Protein AF-A0A926SYJ4-F1 (afdb_monomer)

Foldseek 3Di:
DDLVVVCVVVVHDSVLSVVQVVVCVPPVDSPDDDDDDPDDDPPPPCVVVLVVLCVVPVPDDLVVSQVVCCVPVVDHDDSVRRD

Sequence (83 aa):
MSIRKVATSFGVSKSLSQKLLKQQQPDGNLQPKQMGKPQFSHLTNP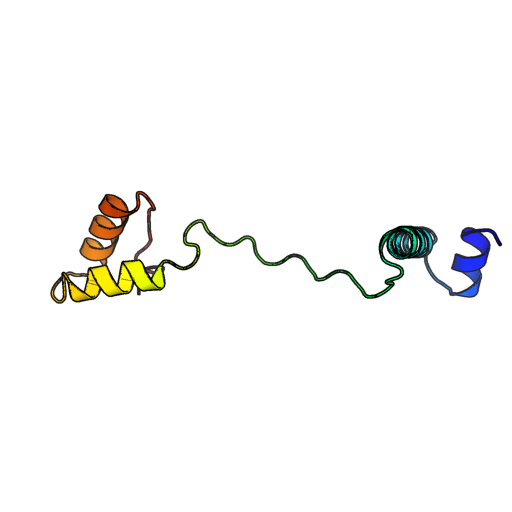EPEVKALVTEHPDATRVELCELFTQNTGNWVTRTAMC

pLDDT: mean 85.77, std 8.3, range [63.62, 96.25]

Structure (mmCIF, N/CA/C/O backbone):
data_AF-A0A926SYJ4-F1
#
_entry.id   AF-A0A926SYJ4-F1
#
loop_
_atom_site.group_PDB
_atom_site.id
_atom_site.type_symbol
_atom_site.label_atom_id
_atom_site.label_alt_id
_atom_site.label_comp_id
_atom_site.label_asym_id
_atom_site.label_entity_id
_atom_site.label_seq_id
_atom_site.pdbx_PDB_ins_code
_atom_site.Cartn_x
_atom_site.Cartn_y
_atom_site.Cartn_z
_atom_site.occupancy
_atom_site.B_iso_or_equiv
_atom_site.auth_seq_id
_atom_site.auth_comp_id
_atom_site.auth_asym_id
_atom_site.auth_atom_id
_atom_site.pdbx_PDB_model_num
ATOM 1 N N . MET A 1 1 ? 23.537 -0.867 -36.745 1.00 70.81 1 MET A N 1
ATOM 2 C CA . MET A 1 1 ? 22.620 -2.017 -36.951 1.00 70.81 1 MET A CA 1
ATOM 3 C C . MET A 1 1 ? 21.173 -1.551 -36.843 1.00 70.81 1 MET A C 1
ATOM 5 O O . MET A 1 1 ? 20.910 -0.659 -36.051 1.00 70.81 1 MET A O 1
ATOM 9 N N . SER A 1 2 ? 20.237 -2.117 -37.614 1.00 91.12 2 SER A N 1
ATOM 10 C CA . SER A 1 2 ? 18.810 -1.784 -37.468 1.00 91.12 2 SER A CA 1
ATOM 11 C C . SER A 1 2 ? 18.166 -2.599 -36.342 1.00 91.12 2 SER A C 1
ATOM 13 O O . SER A 1 2 ? 18.546 -3.746 -36.110 1.00 91.12 2 SER A O 1
ATOM 15 N N . ILE A 1 3 ? 17.146 -2.044 -35.680 1.00 91.06 3 ILE A N 1
ATOM 16 C CA . ILE A 1 3 ? 16.449 -2.710 -34.561 1.00 91.06 3 ILE A CA 1
ATOM 17 C C . ILE A 1 3 ? 15.852 -4.063 -34.986 1.00 91.06 3 ILE A C 1
ATOM 19 O O . ILE A 1 3 ? 15.840 -5.007 -34.207 1.00 91.06 3 ILE A O 1
ATOM 23 N N . ARG A 1 4 ? 15.402 -4.189 -36.244 1.00 91.88 4 ARG A N 1
ATOM 24 C CA . ARG A 1 4 ? 14.895 -5.460 -36.790 1.00 91.88 4 ARG A CA 1
ATOM 25 C C . ARG A 1 4 ? 15.986 -6.531 -36.894 1.00 91.88 4 ARG A C 1
ATOM 27 O O . ARG A 1 4 ? 15.715 -7.687 -36.585 1.00 91.88 4 ARG A O 1
ATOM 34 N N . LYS A 1 5 ? 17.205 -6.153 -37.301 1.00 95.00 5 LYS A N 1
ATOM 35 C CA . LYS A 1 5 ? 18.345 -7.083 -37.365 1.00 95.00 5 LYS A CA 1
ATOM 36 C C . LYS A 1 5 ? 18.706 -7.583 -35.967 1.00 95.00 5 LYS A C 1
ATOM 38 O O . LYS A 1 5 ? 18.804 -8.784 -35.778 1.00 95.00 5 LYS A O 1
ATOM 43 N N . VAL A 1 6 ? 18.778 -6.677 -34.990 1.00 94.06 6 VAL A N 1
ATOM 44 C CA . VAL A 1 6 ? 19.024 -7.020 -33.578 1.00 94.06 6 VAL A CA 1
ATOM 45 C C . VAL A 1 6 ? 17.949 -7.972 -33.047 1.00 94.06 6 VAL A C 1
ATOM 47 O O . VAL A 1 6 ? 18.276 -9.025 -32.517 1.00 94.06 6 VAL A O 1
ATOM 50 N N . ALA A 1 7 ? 16.669 -7.655 -33.254 1.00 95.56 7 ALA A N 1
ATOM 51 C CA . ALA A 1 7 ? 15.563 -8.506 -32.817 1.00 95.56 7 ALA A CA 1
ATOM 52 C C . ALA A 1 7 ? 15.660 -9.933 -33.391 1.00 95.56 7 ALA A C 1
ATOM 54 O O . ALA A 1 7 ? 15.488 -10.903 -32.661 1.00 95.56 7 ALA A O 1
ATOM 55 N N . THR A 1 8 ? 16.023 -10.054 -34.672 1.00 95.56 8 THR A N 1
ATOM 56 C CA . THR A 1 8 ? 16.206 -11.350 -35.348 1.00 95.56 8 THR A CA 1
ATOM 57 C C . THR A 1 8 ? 17.402 -12.121 -34.785 1.00 95.56 8 THR A C 1
ATOM 59 O O . THR A 1 8 ? 17.273 -13.304 -34.496 1.00 95.56 8 THR A O 1
ATOM 62 N N . SER A 1 9 ? 18.545 -11.458 -34.572 1.00 95.88 9 SER A N 1
ATOM 63 C CA . SER A 1 9 ? 19.754 -12.083 -34.014 1.00 95.88 9 SER A CA 1
ATOM 64 C C . SER A 1 9 ? 19.547 -12.649 -32.609 1.00 95.88 9 SER A C 1
ATOM 66 O O . SER A 1 9 ? 20.146 -13.663 -32.274 1.00 95.88 9 SER A O 1
ATOM 68 N N . PHE A 1 10 ? 18.698 -12.010 -31.802 1.00 93.38 10 PHE A N 1
ATOM 69 C CA . PHE A 1 10 ? 18.385 -12.451 -30.440 1.00 93.38 10 PHE A CA 1
ATOM 70 C C . PHE A 1 10 ? 17.088 -13.271 -30.339 1.00 93.38 10 PHE A C 1
ATOM 72 O O . PHE A 1 10 ? 16.710 -13.660 -29.239 1.00 93.38 10 PHE A O 1
ATOM 79 N N . GLY A 1 11 ? 16.385 -13.520 -31.452 1.00 95.69 11 GLY A N 1
ATOM 80 C CA . GLY A 1 11 ? 15.120 -14.266 -31.453 1.00 95.69 11 GLY A CA 1
ATOM 81 C C . GLY A 1 11 ? 13.989 -13.593 -30.664 1.00 95.69 11 GLY A C 1
ATOM 82 O O . GLY A 1 11 ? 13.085 -14.268 -30.180 1.00 95.69 11 GLY A O 1
ATOM 83 N N . VAL A 1 12 ? 14.029 -12.267 -30.508 1.00 96.12 12 VAL A N 1
ATOM 84 C CA . VAL A 1 12 ? 13.046 -11.495 -29.734 1.00 96.12 12 VAL A CA 1
ATOM 85 C C . VAL A 1 12 ? 12.141 -10.659 -30.631 1.00 96.12 12 VAL A C 1
ATOM 87 O O . VAL A 1 12 ? 12.435 -10.382 -31.794 1.00 96.12 12 VAL A O 1
ATOM 90 N N . SER A 1 13 ? 11.025 -10.188 -30.078 1.00 96.25 13 SER A N 1
ATOM 91 C CA . SER A 1 13 ? 10.149 -9.264 -30.791 1.00 96.25 13 SER A CA 1
ATOM 92 C C . SER A 1 13 ? 10.802 -7.887 -30.961 1.00 96.25 13 SER A C 1
ATOM 94 O O . SER A 1 13 ? 11.494 -7.372 -30.078 1.00 96.25 13 SER A O 1
ATOM 96 N N . LYS A 1 14 ? 10.507 -7.226 -32.088 1.00 95.44 14 LYS A N 1
ATOM 97 C CA . LYS A 1 14 ? 10.936 -5.839 -32.345 1.00 95.44 14 LYS A CA 1
ATOM 98 C C . LYS A 1 14 ? 10.518 -4.898 -31.206 1.00 95.44 14 LYS A C 1
ATOM 100 O O . LYS A 1 14 ? 11.277 -4.002 -30.845 1.00 95.44 14 LYS A O 1
ATOM 105 N N . SER A 1 15 ? 9.313 -5.082 -30.664 1.00 95.81 15 SER A N 1
ATOM 106 C CA . SER A 1 15 ? 8.768 -4.239 -29.597 1.00 95.81 15 SER A CA 1
ATOM 107 C C . SER A 1 15 ? 9.556 -4.377 -28.295 1.00 95.81 15 SER A C 1
ATOM 109 O O . SER A 1 15 ? 9.786 -3.364 -27.637 1.00 95.81 15 SER A O 1
ATOM 111 N N . LEU A 1 16 ? 10.033 -5.579 -27.949 1.00 94.44 16 LEU A N 1
ATOM 112 C CA . LEU A 1 16 ? 10.900 -5.782 -26.787 1.00 94.44 16 LEU A CA 1
ATOM 113 C C . LEU A 1 16 ? 12.243 -5.069 -26.972 1.00 94.44 16 LEU A C 1
ATOM 115 O O . LEU A 1 16 ? 12.634 -4.291 -26.105 1.00 94.44 16 LEU A O 1
ATOM 119 N N . SER A 1 17 ? 12.906 -5.243 -28.121 1.00 94.19 17 SER A N 1
ATOM 120 C CA . SER A 1 17 ? 14.168 -4.542 -28.409 1.00 94.19 17 SER A CA 1
ATOM 121 C C . SER A 1 17 ? 14.003 -3.020 -28.343 1.00 94.19 17 SER A C 1
ATOM 123 O O . SER A 1 17 ? 14.854 -2.323 -27.800 1.00 94.19 17 SER A O 1
ATOM 125 N N . GLN A 1 18 ? 12.884 -2.489 -28.848 1.00 94.00 18 GLN A N 1
ATOM 126 C CA . GLN A 1 18 ? 12.571 -1.061 -28.746 1.00 94.00 18 GLN A CA 1
ATOM 127 C C . GLN A 1 18 ? 12.352 -0.603 -27.300 1.00 94.00 18 GLN A C 1
ATOM 129 O O . GLN A 1 18 ? 12.812 0.479 -26.942 1.00 94.00 18 GLN A O 1
ATOM 134 N N . LYS A 1 19 ? 11.657 -1.393 -26.471 1.00 92.00 19 LYS A N 1
ATOM 135 C CA . LYS A 1 19 ? 11.444 -1.074 -25.051 1.00 92.00 19 LYS A CA 1
ATOM 136 C C . LYS A 1 19 ? 12.762 -1.046 -24.278 1.00 92.00 19 LYS A C 1
ATOM 138 O O . LYS A 1 19 ? 12.993 -0.087 -23.553 1.00 92.00 19 LYS A O 1
ATOM 143 N N . LEU A 1 20 ? 13.630 -2.037 -24.483 1.00 91.75 20 LEU A N 1
ATOM 144 C CA . LEU A 1 20 ? 14.939 -2.107 -23.827 1.00 91.75 20 LEU A CA 1
ATOM 145 C C . LEU A 1 20 ? 15.835 -0.924 -24.214 1.00 91.75 20 LEU A C 1
ATOM 147 O O . LEU A 1 20 ? 16.397 -0.281 -23.337 1.00 91.75 20 LEU A O 1
ATOM 151 N N . LEU A 1 21 ? 15.885 -0.559 -25.501 1.00 91.88 21 LEU A N 1
ATOM 152 C CA . LEU A 1 21 ? 16.632 0.623 -25.953 1.00 91.88 21 LEU A CA 1
ATOM 153 C C . LEU A 1 21 ? 16.115 1.916 -25.312 1.00 91.88 21 LEU A C 1
ATOM 155 O O . LEU A 1 21 ? 16.906 2.746 -24.872 1.00 91.88 21 LEU A O 1
ATOM 159 N N . LYS A 1 22 ? 14.789 2.079 -25.227 1.00 90.56 22 LYS A N 1
ATOM 160 C CA . LYS A 1 22 ? 14.174 3.233 -24.556 1.00 90.56 22 LYS A CA 1
ATOM 161 C C . LYS A 1 22 ? 14.450 3.259 -23.056 1.00 90.56 22 LYS A C 1
ATOM 163 O O . LYS A 1 22 ? 14.503 4.338 -22.488 1.00 90.56 22 LYS A O 1
ATOM 168 N N . GLN A 1 23 ? 14.590 2.100 -22.420 1.00 89.69 23 GLN A N 1
ATOM 169 C CA . GLN A 1 23 ? 14.907 2.003 -20.999 1.00 89.69 23 GLN A CA 1
ATOM 170 C C . GLN A 1 23 ? 16.392 2.279 -20.714 1.00 89.69 23 GLN A C 1
ATOM 172 O O . GLN A 1 23 ? 16.723 2.899 -19.711 1.00 89.69 23 GLN A O 1
ATOM 177 N N . GLN A 1 24 ? 17.281 1.883 -21.627 1.00 89.50 24 GLN A N 1
ATOM 178 C CA . GLN A 1 24 ? 18.719 2.122 -21.518 1.00 89.50 24 GLN A CA 1
ATOM 179 C C . GLN A 1 24 ? 19.097 3.606 -21.651 1.00 89.50 24 GLN A C 1
ATOM 181 O O . GLN A 1 24 ? 20.042 4.045 -21.008 1.00 89.50 24 GLN A O 1
ATOM 186 N N . GLN A 1 25 ? 18.392 4.373 -22.490 1.00 85.31 25 GLN A N 1
ATOM 187 C CA . GLN A 1 25 ? 18.694 5.789 -22.753 1.00 85.31 25 GLN A CA 1
ATOM 188 C C . GLN A 1 25 ? 18.698 6.697 -21.506 1.00 85.31 25 GLN A C 1
ATOM 190 O O . GLN A 1 25 ? 19.649 7.461 -21.370 1.00 85.31 25 GLN A O 1
ATOM 195 N N . PRO A 1 26 ? 17.680 6.658 -20.623 1.00 81.56 26 PRO A N 1
ATOM 196 C CA . PRO A 1 26 ? 17.646 7.517 -19.441 1.00 81.56 26 PRO A CA 1
ATOM 197 C C . PRO A 1 26 ? 18.542 7.020 -18.300 1.00 81.56 26 PRO A C 1
ATOM 199 O O . PRO A 1 26 ? 19.268 7.814 -17.714 1.00 81.56 26 PRO A O 1
ATOM 202 N N . ASP A 1 27 ? 18.516 5.717 -18.001 1.00 71.31 27 ASP A N 1
ATOM 203 C CA . ASP A 1 27 ? 19.038 5.193 -16.730 1.00 71.31 27 ASP A CA 1
ATOM 204 C C . ASP A 1 27 ? 20.308 4.343 -16.898 1.00 71.31 27 ASP A C 1
ATOM 206 O O . ASP A 1 27 ? 20.880 3.874 -15.916 1.00 71.31 27 ASP A O 1
ATOM 210 N N . GLY A 1 28 ? 20.701 4.025 -18.140 1.00 85.38 28 GLY A N 1
ATOM 211 C CA . GLY A 1 28 ? 21.721 3.007 -18.432 1.00 85.38 28 GLY A CA 1
ATOM 212 C C . GLY A 1 28 ? 21.339 1.596 -17.960 1.00 85.38 28 GLY A C 1
ATOM 213 O O . GLY A 1 28 ? 22.124 0.660 -18.097 1.00 85.38 28 GLY A O 1
ATOM 214 N N . ASN A 1 29 ? 20.132 1.432 -17.413 1.00 85.94 29 ASN A N 1
ATOM 215 C CA . ASN A 1 29 ? 19.701 0.252 -16.690 1.00 85.94 29 ASN A CA 1
ATOM 216 C C . ASN A 1 29 ? 18.730 -0.589 -17.528 1.00 85.94 29 ASN A C 1
ATOM 218 O O . ASN A 1 29 ? 17.668 -0.127 -17.945 1.00 85.94 29 ASN A O 1
ATOM 222 N N . LEU A 1 30 ? 19.077 -1.859 -17.723 1.00 89.06 30 LEU A N 1
ATOM 223 C CA . LEU A 1 30 ? 18.251 -2.850 -18.420 1.00 89.06 30 LEU A CA 1
ATOM 224 C C . LEU A 1 30 ? 17.508 -3.797 -17.465 1.00 89.06 30 LEU A C 1
ATOM 226 O O . LEU A 1 30 ? 16.812 -4.699 -17.928 1.00 89.06 30 LEU A O 1
ATOM 230 N N . GLN A 1 31 ? 17.636 -3.606 -16.148 1.00 90.31 31 GLN A N 1
ATOM 231 C CA . GLN A 1 31 ? 16.892 -4.390 -15.165 1.00 90.31 31 GLN A CA 1
ATOM 232 C C . GLN A 1 31 ? 15.384 -4.193 -15.360 1.00 90.31 31 GLN A C 1
ATOM 234 O O . GLN A 1 31 ? 14.943 -3.062 -15.579 1.00 90.31 31 GLN A O 1
ATOM 239 N N . PRO A 1 32 ? 14.567 -5.254 -15.279 1.00 88.12 32 PRO A N 1
ATOM 240 C CA . PRO A 1 32 ? 13.121 -5.119 -15.370 1.00 88.12 32 PRO A CA 1
ATOM 241 C C . PRO A 1 32 ? 12.594 -4.085 -14.372 1.00 88.12 32 PRO A C 1
ATOM 243 O O . PRO A 1 32 ? 13.017 -4.045 -13.215 1.00 88.12 32 PRO A O 1
ATOM 246 N N . LYS A 1 33 ? 11.645 -3.253 -14.808 1.00 85.44 33 LYS A N 1
ATOM 247 C CA . LYS A 1 33 ? 10.940 -2.360 -13.885 1.00 85.44 33 LYS A CA 1
ATOM 248 C C . LYS A 1 33 ? 10.184 -3.195 -12.859 1.00 85.44 33 LYS A C 1
ATOM 250 O O . LYS A 1 33 ? 9.615 -4.232 -13.204 1.00 85.44 33 LYS A O 1
ATOM 255 N N . GLN A 1 34 ? 10.158 -2.719 -11.615 1.00 83.94 34 GLN A N 1
ATOM 256 C CA . GLN A 1 34 ? 9.341 -3.342 -10.581 1.00 83.94 34 GLN A CA 1
ATOM 257 C C . GLN A 1 34 ? 7.890 -3.414 -11.062 1.00 83.94 34 GLN A C 1
ATOM 259 O O . GLN A 1 34 ? 7.357 -2.444 -11.608 1.00 83.94 34 GLN A O 1
ATOM 264 N N . MET A 1 35 ? 7.267 -4.579 -10.883 1.00 83.94 35 MET A N 1
ATOM 265 C CA . MET A 1 35 ? 5.834 -4.722 -11.108 1.00 83.94 35 MET A CA 1
ATOM 266 C C . MET A 1 35 ? 5.074 -3.704 -10.256 1.00 83.94 35 MET A C 1
ATOM 268 O O . MET A 1 35 ? 5.496 -3.375 -9.145 1.00 83.94 35 MET A O 1
ATOM 272 N N . GLY A 1 36 ? 3.959 -3.202 -10.794 1.00 83.44 36 GLY A N 1
ATOM 273 C CA . GLY A 1 36 ? 3.105 -2.261 -10.079 1.00 83.44 36 GLY A CA 1
ATOM 274 C C . GLY A 1 36 ? 2.729 -2.817 -8.707 1.00 83.44 36 GLY A C 1
ATOM 275 O O . GLY A 1 36 ? 2.288 -3.962 -8.598 1.00 83.44 36 GLY A O 1
ATOM 276 N N . LYS A 1 37 ? 2.936 -2.011 -7.662 1.00 78.19 37 LYS A N 1
ATOM 277 C CA . LYS A 1 37 ? 2.449 -2.329 -6.319 1.00 78.19 37 LYS A CA 1
ATOM 278 C C . LYS A 1 37 ? 0.916 -2.283 -6.317 1.00 78.19 37 LYS A C 1
ATOM 280 O O . LYS A 1 37 ? 0.348 -1.526 -7.111 1.00 78.19 37 LYS A O 1
ATOM 285 N N . PRO A 1 38 ? 0.243 -3.050 -5.440 1.00 76.38 38 PRO A N 1
ATOM 286 C CA . PRO A 1 38 ? -1.181 -2.854 -5.220 1.00 76.38 38 PRO A CA 1
ATOM 287 C C . PRO A 1 38 ? -1.433 -1.390 -4.854 1.00 76.38 38 PRO A C 1
ATOM 289 O O . PRO A 1 38 ? -0.655 -0.775 -4.121 1.00 76.38 38 PRO A O 1
ATOM 292 N N . GLN A 1 39 ? -2.503 -0.826 -5.402 1.00 72.31 39 GLN A N 1
ATOM 293 C CA . GLN A 1 39 ? -2.939 0.512 -5.041 1.00 72.31 39 GLN A CA 1
ATOM 294 C C . GLN A 1 39 ? -3.360 0.475 -3.569 1.00 72.31 39 GLN A C 1
ATOM 296 O O . GLN A 1 39 ? -4.307 -0.225 -3.213 1.00 72.31 39 GLN A O 1
ATOM 301 N N . PHE A 1 40 ? -2.606 1.160 -2.707 1.00 63.75 40 PHE A N 1
ATOM 302 C CA . PHE A 1 40 ? -2.926 1.224 -1.286 1.00 63.75 40 PHE A CA 1
ATOM 303 C C . PHE A 1 40 ? -4.288 1.897 -1.103 1.00 63.75 40 PHE A C 1
ATOM 305 O O . PHE A 1 40 ? -4.582 2.918 -1.728 1.00 63.75 40 PHE A O 1
ATOM 312 N N . SER A 1 41 ? -5.129 1.301 -0.260 1.00 69.44 41 SER A N 1
ATOM 313 C CA . SER A 1 41 ? -6.379 1.914 0.179 1.00 69.44 41 SER A CA 1
ATOM 314 C C . SER A 1 41 ? -6.106 3.214 0.939 1.00 69.44 41 SER A C 1
ATOM 316 O O . SER A 1 41 ? -5.047 3.364 1.545 1.00 69.44 41 SER A O 1
ATOM 318 N N . HIS A 1 42 ? -7.095 4.113 0.984 1.00 65.06 42 HIS A N 1
ATOM 319 C CA . HIS A 1 42 ? -7.035 5.395 1.709 1.00 65.06 42 HIS A CA 1
ATOM 320 C C . HIS A 1 42 ? -6.615 5.276 3.187 1.00 65.06 42 HIS A C 1
ATOM 322 O O . HIS A 1 42 ? -6.120 6.237 3.765 1.00 65.06 42 HIS A O 1
ATOM 328 N N . LEU A 1 43 ? -6.725 4.085 3.776 1.00 69.56 43 LEU A N 1
ATOM 329 C CA . LEU A 1 43 ? -6.168 3.725 5.078 1.00 69.56 43 LEU A CA 1
ATOM 330 C C . LEU A 1 43 ? -4.657 3.465 4.973 1.00 69.56 43 LEU A C 1
ATOM 332 O O . LEU A 1 43 ? -4.185 2.342 5.154 1.00 69.56 43 LEU A O 1
ATOM 336 N N . THR A 1 44 ? -3.886 4.495 4.625 1.00 63.62 44 THR A N 1
ATOM 337 C CA . THR A 1 44 ? -2.426 4.367 4.563 1.00 63.62 44 THR A CA 1
ATOM 338 C C . THR A 1 44 ? -1.872 4.413 5.985 1.00 63.62 44 THR A C 1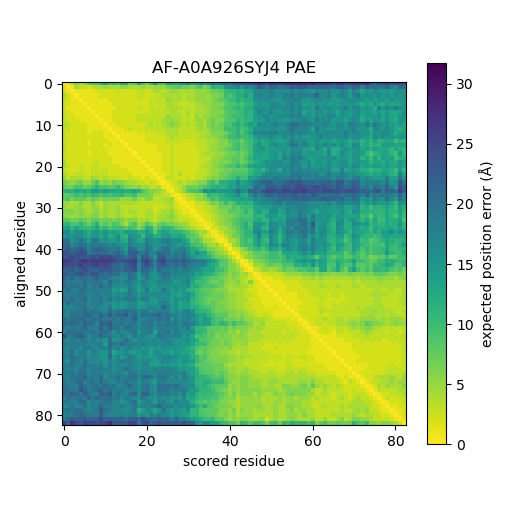
ATOM 340 O O . THR A 1 44 ? -1.610 5.481 6.521 1.00 63.62 44 THR A O 1
ATOM 343 N N . ASN A 1 45 ? -1.693 3.235 6.584 1.00 66.12 45 ASN A N 1
ATOM 344 C CA . ASN A 1 45 ? -1.048 3.034 7.882 1.00 66.12 45 ASN A CA 1
ATOM 345 C C . ASN A 1 45 ? -1.754 3.693 9.099 1.00 66.12 45 A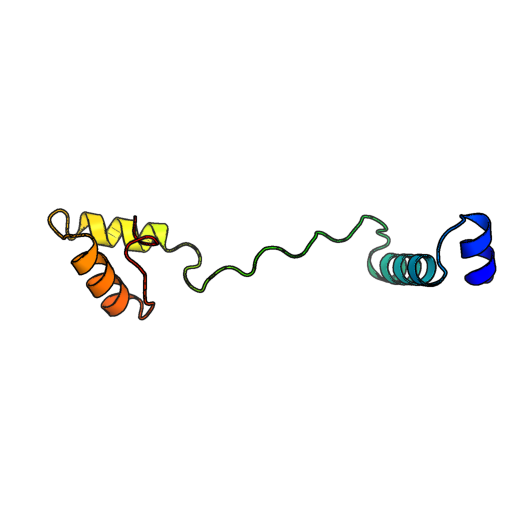SN A C 1
ATOM 347 O O . ASN A 1 45 ? -1.114 4.448 9.828 1.00 66.12 45 ASN A O 1
ATOM 351 N N . PRO A 1 46 ? -3.048 3.403 9.363 1.00 71.19 46 PRO A N 1
ATOM 352 C CA . PRO A 1 46 ? -3.788 3.962 10.502 1.00 71.19 46 PRO A CA 1
ATOM 353 C C . PRO A 1 46 ? -3.418 3.326 11.856 1.00 71.19 46 PRO A C 1
ATOM 355 O O . PRO A 1 46 ? -4.005 3.674 12.876 1.00 71.19 46 PRO A O 1
ATOM 358 N N . GLU A 1 47 ? -2.455 2.396 11.902 1.00 76.44 47 GLU A N 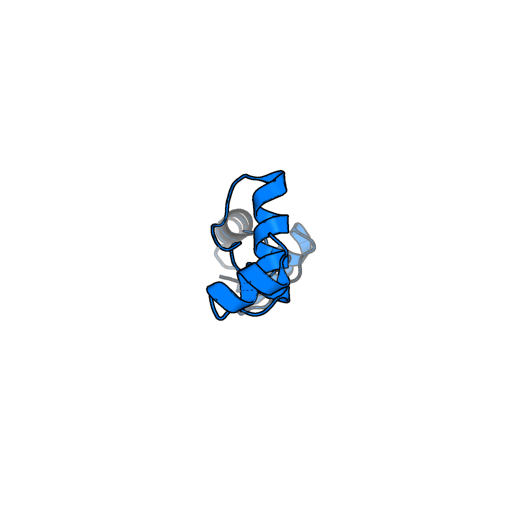1
ATOM 359 C CA . GLU A 1 47 ? -2.044 1.700 13.129 1.00 76.44 47 GLU A CA 1
ATOM 360 C C . GLU A 1 47 ? -1.803 2.603 14.355 1.00 76.44 47 GLU A C 1
ATOM 362 O O . GLU A 1 47 ? -2.254 2.220 15.437 1.00 76.44 47 GLU A O 1
ATOM 367 N N . PRO A 1 48 ? -1.118 3.764 14.265 1.00 82.50 48 PRO A N 1
ATOM 368 C CA . PRO A 1 48 ? -0.916 4.612 15.438 1.00 82.50 48 PRO A CA 1
ATOM 369 C C . PRO A 1 48 ? -2.216 5.274 15.915 1.00 82.50 48 PRO A C 1
ATOM 371 O O . PRO A 1 48 ? -2.451 5.327 17.120 1.00 82.50 48 PRO A O 1
ATOM 374 N N . GLU A 1 49 ? -3.077 5.720 14.996 1.00 82.69 49 GLU A N 1
ATOM 375 C CA . GLU A 1 49 ? -4.370 6.336 15.326 1.00 82.69 49 GLU A CA 1
ATOM 376 C C . GLU A 1 49 ? -5.314 5.318 15.968 1.00 82.69 49 GLU A C 1
ATOM 378 O O . GLU A 1 49 ? -5.913 5.586 17.007 1.00 82.69 49 GLU A O 1
ATOM 383 N N . VAL A 1 50 ? -5.390 4.110 15.402 1.00 85.19 50 VAL A N 1
ATOM 384 C CA . VAL A 1 50 ? -6.242 3.038 15.930 1.00 85.19 50 VAL A CA 1
ATOM 385 C C . VAL A 1 50 ? -5.758 2.575 17.306 1.00 85.19 50 VAL A C 1
ATOM 387 O O . VAL A 1 50 ? -6.576 2.365 18.199 1.00 85.19 50 VAL A O 1
ATOM 390 N N . LYS A 1 51 ? -4.440 2.464 17.528 1.00 86.56 51 LYS A N 1
ATOM 391 C CA . LYS A 1 51 ? -3.886 2.123 18.851 1.00 86.56 51 LYS A CA 1
ATOM 392 C C . LYS A 1 51 ? -4.210 3.180 19.904 1.00 86.56 51 LYS A C 1
ATOM 394 O O . LYS A 1 51 ? -4.544 2.815 21.031 1.00 86.56 51 LYS A O 1
ATOM 399 N N . ALA A 1 52 ? -4.121 4.462 19.552 1.00 88.81 52 ALA A N 1
ATOM 400 C CA . ALA A 1 52 ? -4.495 5.546 20.453 1.00 88.81 52 ALA A CA 1
ATOM 401 C C . ALA A 1 52 ? -5.987 5.470 20.814 1.00 88.81 52 ALA A C 1
ATOM 403 O O . ALA A 1 52 ? -6.322 5.465 21.995 1.00 88.81 52 ALA A O 1
ATOM 404 N N . LEU A 1 53 ? -6.851 5.276 19.812 1.00 88.69 53 LEU A N 1
ATOM 405 C CA . LEU A 1 53 ? -8.301 5.163 19.982 1.00 88.69 53 LEU A CA 1
ATOM 406 C C . LEU A 1 53 ? -8.700 4.003 20.914 1.00 88.69 53 LEU A C 1
ATOM 408 O O . LEU A 1 53 ? -9.541 4.166 21.792 1.00 88.69 53 LEU A O 1
ATOM 412 N N . VAL A 1 54 ? -8.067 2.835 20.755 1.00 89.38 54 VAL A N 1
ATOM 413 C CA . VAL A 1 54 ? -8.312 1.656 21.610 1.00 89.38 54 VAL A CA 1
ATOM 414 C C . VAL A 1 54 ? -7.805 1.874 23.036 1.00 89.38 54 VAL A C 1
ATOM 416 O O . VAL A 1 54 ? -8.408 1.387 23.987 1.00 89.38 54 VAL A O 1
ATOM 419 N N . THR A 1 55 ? -6.705 2.611 23.202 1.00 90.31 55 THR A N 1
ATOM 420 C CA . THR A 1 55 ? -6.166 2.923 24.534 1.00 90.31 55 THR A CA 1
ATOM 421 C C . THR A 1 55 ? -7.057 3.919 25.280 1.00 90.31 55 THR A C 1
ATOM 423 O O . THR A 1 55 ? -7.211 3.811 26.493 1.00 90.31 55 THR A O 1
ATOM 426 N N . GLU A 1 56 ? -7.653 4.874 24.564 1.00 92.56 56 GLU A N 1
ATOM 427 C CA . GLU A 1 56 ? -8.587 5.860 25.121 1.00 92.56 56 GLU A CA 1
ATOM 428 C C . GLU A 1 56 ? -9.955 5.245 25.463 1.00 92.56 56 GLU A C 1
ATOM 430 O O . GLU A 1 56 ? -10.587 5.638 26.444 1.00 92.56 56 GLU A O 1
ATOM 435 N N . HIS A 1 57 ? -10.385 4.234 24.701 1.00 90.44 57 HIS A N 1
ATOM 436 C CA . HIS A 1 57 ? -11.674 3.562 24.867 1.00 90.44 57 HIS A CA 1
ATOM 437 C C . HIS A 1 57 ? -11.518 2.034 24.994 1.00 90.44 57 HIS A C 1
ATOM 439 O O . HIS A 1 57 ? -11.890 1.299 24.075 1.00 90.44 57 HIS A O 1
ATOM 445 N N . PRO A 1 58 ? -10.998 1.526 26.129 1.00 87.06 58 PRO A N 1
ATOM 446 C CA . PRO A 1 58 ? -10.718 0.097 26.302 1.00 87.06 58 PRO A CA 1
ATOM 447 C C . PRO A 1 58 ? -11.978 -0.782 26.318 1.00 87.06 58 PRO A C 1
ATOM 449 O O . PRO A 1 58 ? -11.911 -1.948 25.935 1.00 87.06 58 PRO A O 1
ATOM 452 N N . ASP A 1 59 ? -13.120 -0.224 26.726 1.00 91.88 59 ASP A N 1
ATOM 453 C CA . ASP A 1 59 ? -14.395 -0.946 26.837 1.00 91.88 59 ASP A CA 1
ATOM 454 C C . ASP A 1 59 ? -15.272 -0.829 25.578 1.00 91.88 59 ASP A C 1
ATOM 456 O O . ASP A 1 59 ? -16.347 -1.429 25.513 1.00 91.88 59 ASP A O 1
ATOM 460 N N . ALA A 1 60 ? -14.840 -0.057 24.575 1.00 89.62 60 ALA A N 1
ATOM 461 C CA . ALA A 1 60 ? -15.619 0.149 23.362 1.00 89.62 60 ALA A CA 1
ATOM 462 C C . ALA A 1 60 ? -15.627 -1.102 22.479 1.00 89.62 60 ALA A C 1
ATOM 464 O O . ALA A 1 60 ? -14.621 -1.778 22.247 1.00 89.62 60 ALA A O 1
ATOM 465 N N . THR A 1 61 ? -16.792 -1.394 21.918 1.00 90.62 61 THR A N 1
ATOM 466 C CA . THR A 1 61 ? -16.958 -2.458 20.935 1.00 90.62 61 THR A CA 1
ATOM 467 C C . THR A 1 61 ? -16.322 -2.067 19.597 1.00 90.62 61 THR A C 1
ATOM 469 O O . THR A 1 61 ? -16.199 -0.894 19.251 1.00 90.62 61 THR A O 1
ATOM 472 N N . ARG A 1 62 ? -15.973 -3.054 18.758 1.00 88.50 62 ARG A N 1
ATOM 473 C CA . ARG A 1 62 ? -15.427 -2.794 17.406 1.00 88.50 62 ARG A CA 1
ATOM 474 C C . ARG A 1 62 ? -16.336 -1.917 16.536 1.00 88.50 62 ARG A C 1
ATOM 476 O O . ARG A 1 62 ? -15.830 -1.235 15.656 1.00 88.50 62 ARG A O 1
ATOM 483 N N . VAL A 1 63 ? -17.655 -1.951 16.754 1.00 89.81 63 VAL A N 1
ATOM 484 C CA . VAL A 1 63 ? -18.612 -1.096 16.028 1.00 89.81 63 VAL A CA 1
ATOM 485 C C . VAL A 1 63 ? -18.432 0.361 16.441 1.00 89.81 63 VAL A C 1
ATOM 487 O O . VAL A 1 63 ? -18.241 1.213 15.579 1.00 89.81 63 VAL A O 1
ATOM 490 N N . GLU A 1 6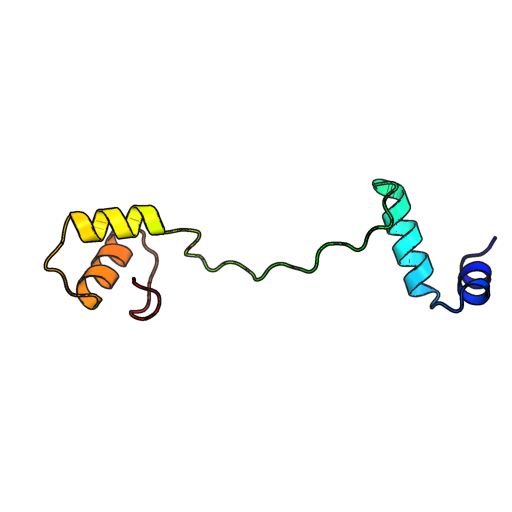4 ? -18.407 0.620 17.746 1.00 90.31 64 GLU A N 1
ATOM 491 C CA . GLU A 1 64 ? -18.209 1.960 18.304 1.00 90.31 64 GLU A CA 1
ATOM 492 C C . GLU A 1 64 ? -16.840 2.520 17.910 1.00 90.31 64 GLU A C 1
ATOM 494 O O . GLU A 1 64 ? -16.736 3.669 17.495 1.00 90.31 64 GLU A O 1
ATOM 499 N N . LEU A 1 65 ? -15.791 1.693 17.920 1.00 89.88 65 LEU A N 1
ATOM 500 C CA . LEU A 1 65 ? -14.465 2.109 17.461 1.00 89.88 65 LEU A CA 1
ATOM 501 C C . LEU A 1 65 ? -14.459 2.500 15.970 1.00 89.88 65 LEU A C 1
ATOM 503 O O . LEU A 1 65 ? -13.782 3.457 15.603 1.00 89.88 65 LEU A O 1
ATOM 507 N N . CYS A 1 66 ? -15.215 1.816 15.100 1.00 89.25 66 CYS A N 1
ATOM 508 C CA . CYS A 1 66 ? -15.357 2.226 13.695 1.00 89.25 66 CYS A CA 1
ATOM 509 C C . CYS A 1 66 ? -16.073 3.579 13.552 1.00 89.25 66 CYS A C 1
ATOM 511 O O . CYS A 1 66 ? -15.696 4.390 12.701 1.00 89.25 66 CYS A O 1
ATOM 513 N N . GLU A 1 67 ? -17.103 3.826 14.362 1.00 91.19 67 GLU A N 1
ATOM 514 C CA . GLU A 1 67 ? -17.836 5.096 14.372 1.00 91.19 67 GLU A CA 1
ATOM 515 C C . GLU A 1 67 ? -16.943 6.242 14.855 1.00 91.19 67 GLU A C 1
ATOM 517 O O . GLU A 1 67 ? -16.834 7.259 14.169 1.00 91.19 67 GLU A O 1
ATOM 522 N N . LEU A 1 68 ? -16.230 6.043 15.966 1.00 90.25 68 LEU A N 1
ATOM 523 C CA . LEU A 1 68 ? -15.273 7.004 16.519 1.00 90.25 68 LEU A CA 1
ATOM 524 C C . LEU A 1 68 ? -14.125 7.290 15.544 1.00 90.25 68 LEU A C 1
ATOM 526 O O . LEU A 1 68 ? -13.767 8.444 15.318 1.00 90.25 68 LEU A O 1
ATOM 530 N N . PHE A 1 69 ? -13.588 6.259 14.890 1.00 88.50 69 PHE A N 1
ATOM 531 C CA . PHE A 1 69 ? -12.548 6.431 13.876 1.00 88.50 69 PHE A CA 1
ATOM 532 C C . PHE A 1 69 ? -13.042 7.253 12.675 1.00 88.50 69 PHE A C 1
ATOM 534 O O . PHE A 1 69 ? -12.331 8.122 12.169 1.00 88.50 69 PHE A O 1
ATOM 541 N N . THR A 1 70 ? -14.289 7.035 12.248 1.00 88.25 70 THR A N 1
ATOM 542 C CA . THR A 1 70 ? -14.895 7.817 11.161 1.00 88.25 70 THR A CA 1
ATOM 543 C C . THR A 1 70 ? -15.101 9.277 11.572 1.00 88.25 70 THR A C 1
ATOM 545 O O . THR A 1 70 ? -14.862 10.169 10.762 1.00 88.25 70 THR A O 1
ATOM 548 N N . GLN A 1 71 ? -15.505 9.539 12.819 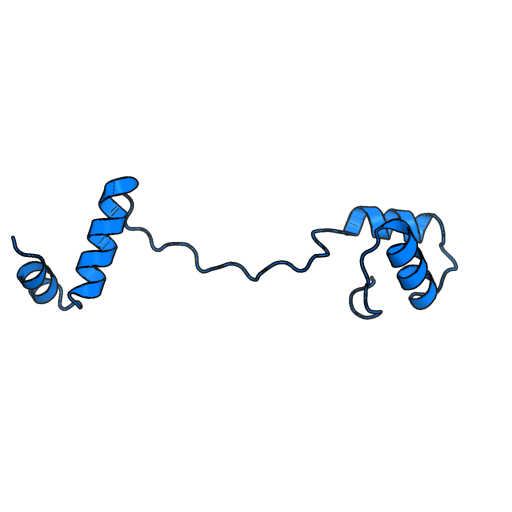1.00 87.50 71 GLN A N 1
ATOM 549 C CA . GLN A 1 71 ? -15.668 10.901 13.341 1.00 87.50 71 GLN A CA 1
ATOM 550 C C . GLN A 1 71 ? -14.334 11.655 13.423 1.00 87.50 71 GLN A C 1
ATOM 552 O O . GLN A 1 71 ? -14.286 12.837 13.088 1.00 87.50 71 GLN A O 1
ATOM 557 N N . ASN A 1 72 ? -13.256 10.971 13.810 1.00 84.88 72 ASN A N 1
ATOM 558 C CA . ASN A 1 72 ? -11.951 11.596 14.022 1.00 84.88 72 ASN A CA 1
ATOM 559 C C . ASN A 1 72 ? -11.175 11.819 12.718 1.00 84.88 72 ASN A C 1
ATOM 561 O O . ASN A 1 72 ? -10.623 12.897 12.502 1.00 84.88 72 ASN A O 1
ATOM 565 N N . THR A 1 73 ? -11.135 10.812 11.840 1.00 82.50 73 THR A N 1
ATOM 566 C CA . THR A 1 73 ? -10.279 10.826 10.641 1.00 82.50 73 THR A CA 1
ATOM 567 C C . THR A 1 73 ? -11.075 11.122 9.360 1.00 82.50 73 THR A C 1
ATOM 569 O O . THR A 1 73 ? -10.495 11.390 8.309 1.00 8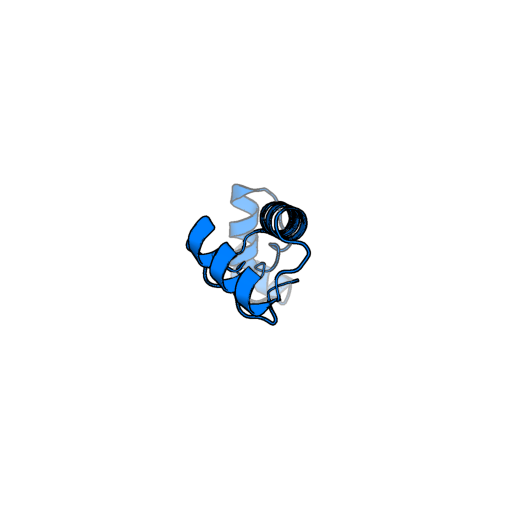2.50 73 THR A O 1
ATOM 572 N N . GLY A 1 74 ? -12.413 11.060 9.399 1.00 82.12 74 GLY A N 1
ATOM 573 C CA . GLY A 1 74 ? -13.277 11.211 8.217 1.00 82.12 74 GLY A CA 1
ATOM 574 C C . GLY A 1 74 ? -13.228 10.020 7.250 1.00 82.12 74 GLY A C 1
ATOM 575 O O . GLY A 1 74 ? -13.901 10.022 6.220 1.00 82.12 74 GLY A O 1
ATOM 576 N N . ASN A 1 75 ? -12.443 8.991 7.579 1.00 83.75 75 ASN A N 1
ATOM 577 C CA . ASN A 1 75 ? -12.274 7.783 6.785 1.00 83.75 75 ASN A CA 1
ATOM 578 C C . ASN A 1 75 ? -13.178 6.675 7.321 1.00 83.75 75 ASN A C 1
ATOM 580 O O . ASN A 1 75 ? -13.078 6.285 8.482 1.00 83.75 75 ASN A O 1
ATOM 584 N N . TRP A 1 76 ? -14.026 6.128 6.452 1.00 82.69 76 TRP A N 1
ATOM 585 C CA . TRP A 1 76 ? -14.894 5.016 6.820 1.00 82.69 76 TRP A CA 1
ATOM 586 C C . TRP A 1 76 ? -14.133 3.685 6.825 1.00 82.69 76 TRP A C 1
ATOM 588 O O . TRP A 1 76 ? -13.417 3.362 5.872 1.00 82.69 76 TRP A O 1
ATOM 598 N N . VAL A 1 77 ? -14.319 2.889 7.882 1.00 85.38 77 VAL A N 1
ATOM 599 C CA . VAL A 1 77 ? -13.646 1.595 8.076 1.00 85.38 77 VAL A CA 1
ATOM 600 C C . VAL A 1 77 ? -14.670 0.507 8.383 1.00 85.38 77 VAL A C 1
ATOM 602 O O . VAL A 1 77 ? -15.536 0.659 9.239 1.00 85.38 77 VAL A O 1
ATOM 605 N N . THR A 1 78 ? -14.564 -0.626 7.686 1.00 83.25 78 THR A N 1
ATOM 606 C CA . THR A 1 78 ? -15.376 -1.821 7.981 1.00 83.25 78 THR A CA 1
ATOM 607 C C . THR A 1 78 ? -14.894 -2.542 9.239 1.00 83.25 78 THR A C 1
ATOM 609 O O . THR A 1 78 ? -13.697 -2.577 9.508 1.00 83.25 78 THR A O 1
ATOM 612 N N . ARG A 1 79 ? -15.789 -3.267 9.923 1.00 84.38 79 ARG A N 1
ATOM 613 C CA . ARG A 1 79 ? -15.442 -4.128 11.076 1.00 84.38 79 ARG A CA 1
ATOM 614 C C . ARG A 1 79 ? -14.298 -5.116 10.814 1.00 84.38 79 ARG A C 1
ATOM 616 O O . ARG A 1 79 ? -13.569 -5.444 11.736 1.00 84.38 79 ARG A O 1
ATOM 623 N N . THR A 1 80 ? -14.156 -5.606 9.580 1.00 82.69 80 THR A N 1
ATOM 624 C CA . THR A 1 80 ? -13.085 -6.535 9.170 1.00 82.69 80 THR A CA 1
ATOM 625 C C . THR A 1 80 ? -11.748 -5.846 8.918 1.00 82.69 80 THR A C 1
ATOM 627 O O . THR A 1 80 ? -10.713 -6.497 8.972 1.00 82.69 80 THR A O 1
ATOM 630 N N . ALA A 1 81 ? -11.776 -4.553 8.594 1.00 80.00 81 ALA A N 1
ATOM 631 C CA . ALA A 1 81 ? -10.580 -3.730 8.440 1.00 80.00 81 ALA A CA 1
ATOM 632 C C . ALA A 1 81 ? -10.147 -3.091 9.771 1.00 80.00 81 ALA A C 1
ATOM 634 O O . ALA A 1 81 ? -9.003 -2.666 9.896 1.00 80.00 81 ALA A O 1
ATOM 635 N N . MET A 1 82 ? -11.056 -3.031 10.749 1.00 81.62 82 MET A N 1
ATOM 636 C CA . MET A 1 82 ? -10.771 -2.621 12.120 1.00 81.62 82 MET A CA 1
ATOM 637 C C . MET A 1 82 ? -10.094 -3.763 12.887 1.00 81.62 82 MET A C 1
ATOM 639 O O . MET A 1 82 ? -10.516 -4.916 12.743 1.00 81.62 82 MET A O 1
ATOM 643 N N . CYS A 1 83 ? -9.062 -3.433 13.678 1.00 68.06 83 CYS A N 1
ATOM 644 C CA . CYS A 1 83 ? -8.231 -4.377 14.444 1.00 68.06 83 CYS A CA 1
ATOM 645 C C . CYS A 1 83 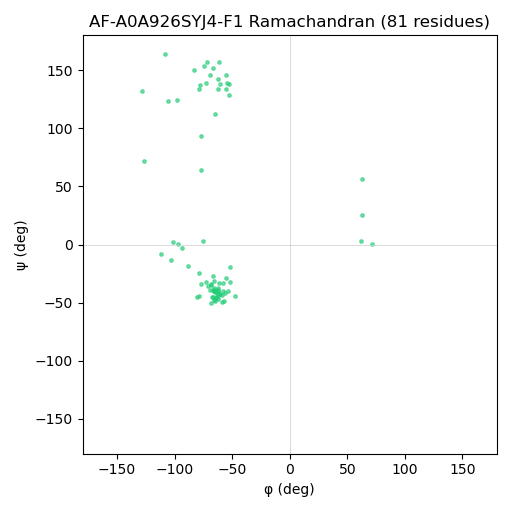? -9.042 -5.478 15.126 1.00 68.06 83 CYS A C 1
ATOM 647 O O . CYS A 1 83 ? -10.070 -5.162 15.765 1.00 68.06 83 CYS A O 1
#

Mean predicted aligned error: 10.2 Å

Nearest PDB structures (foldsee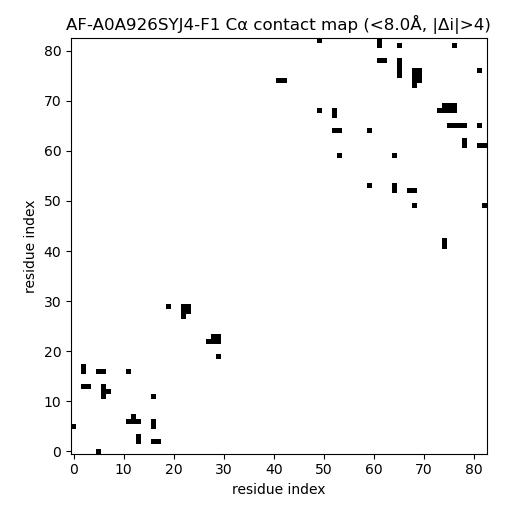k):
  1mdm-assembly1_A  TM=6.776E-01  e=1.142E-01  Homo sapiens
  6pax-assembly1_A  TM=5.513E-01  e=1.869E-01  Homo sapiens
  4y60-assembly1_C  TM=5.968E-01  e=5.196E+00  Mus musculus

Solvent-accessible surface area (backbone atoms only — not comparable to full-atom values): 5302 Å² total; per-residue (Å²): 135,55,67,64,58,53,14,60,76,70,75,46,55,54,67,56,52,51,50,47,54,63,41,30,71,82,68,71,45,78,71,78,75,80,76,83,72,81,82,78,58,93,72,74,76,52,63,69,60,52,52,50,52,45,68,77,40,75,86,57,50,68,66,55,50,33,52,52,44,25,72,74,71,71,49,86,57,53,72,88,77,45,134

Radius of gyration: 25.17 Å; Cα contacts (8 Å, |Δi|>4): 45; chains: 1; bounding box: 41×26×64 Å

Secondary structure (DSSP, 8-state):
--HHHHHHHTT--HHHHHHHHHHHHHHS--SPPPPPPP---S-SS-HHHHHHHHHH-TT--HHHHHHHHHHHHS----TTT--